Protein AF-A0A4Y2AXV2-F1 (afdb_monomer_lite)

Structure (mmCIF, N/CA/C/O backbone):
data_AF-A0A4Y2AXV2-F1
#
_entry.id   AF-A0A4Y2AXV2-F1
#
loop_
_atom_site.group_PDB
_atom_site.id
_atom_site.type_symbol
_atom_site.label_atom_id
_atom_site.label_alt_id
_atom_site.label_comp_id
_atom_site.label_asym_id
_atom_site.label_entity_id
_atom_site.label_seq_id
_atom_site.pdbx_PDB_ins_code
_atom_site.Cartn_x
_atom_site.Cartn_y
_atom_site.Cartn_z
_atom_site.occupancy
_atom_site.B_iso_or_equiv
_atom_site.auth_seq_id
_atom_site.auth_comp_id
_atom_site.auth_asym_id
_atom_site.auth_atom_id
_atom_site.pdbx_PDB_model_num
ATOM 1 N N . MET A 1 1 ? -22.540 -12.862 17.585 1.00 66.81 1 MET A N 1
ATOM 2 C CA . MET A 1 1 ? -21.214 -13.256 17.045 1.00 66.81 1 MET A CA 1
ATOM 3 C C . MET A 1 1 ? -21.066 -12.828 15.595 1.00 66.81 1 MET A C 1
ATOM 5 O O . MET A 1 1 ? -20.128 -12.098 15.300 1.00 66.81 1 MET A O 1
ATOM 9 N N . GLU A 1 2 ? -22.019 -13.203 14.734 1.00 82.50 2 GLU A N 1
ATOM 10 C CA . GLU A 1 2 ? -22.052 -12.813 13.315 1.00 82.50 2 GLU A CA 1
ATOM 11 C C . GLU A 1 2 ? -21.914 -11.300 13.107 1.00 82.50 2 GLU A C 1
ATOM 13 O O . GLU A 1 2 ? -21.136 -10.867 12.270 1.00 82.50 2 GLU A O 1
ATOM 18 N N . LEU A 1 3 ? -22.553 -10.494 13.963 1.00 84.75 3 LEU A N 1
ATOM 19 C CA . LEU A 1 3 ? -22.453 -9.030 13.939 1.00 84.75 3 LEU A CA 1
ATOM 20 C C . LEU A 1 3 ? -21.012 -8.510 14.072 1.00 84.75 3 LEU A C 1
ATOM 22 O O . LEU A 1 3 ? -20.611 -7.612 13.338 1.00 84.75 3 LEU A O 1
ATOM 26 N N . VAL A 1 4 ? -20.210 -9.101 14.968 1.00 85.19 4 VAL A N 1
ATOM 27 C CA . VAL A 1 4 ? -18.793 -8.733 15.133 1.00 85.19 4 VAL A CA 1
ATOM 28 C C . VAL A 1 4 ? -18.011 -9.154 13.890 1.00 85.19 4 VAL A C 1
ATOM 30 O O . VAL A 1 4 ? -17.231 -8.378 13.350 1.00 85.19 4 VAL A O 1
ATOM 33 N N . ARG A 1 5 ? -18.253 -10.360 13.371 1.00 85.94 5 ARG A N 1
ATOM 34 C CA . ARG A 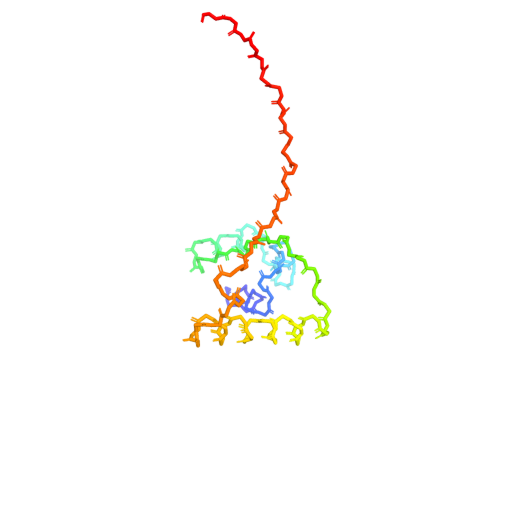1 5 ? -17.584 -10.828 12.151 1.00 85.94 5 ARG A CA 1
ATOM 35 C C . ARG A 1 5 ? -17.898 -9.923 10.955 1.00 85.94 5 ARG A C 1
ATOM 37 O O . ARG A 1 5 ? -16.978 -9.473 10.282 1.00 85.94 5 ARG A O 1
ATOM 44 N N . GLN A 1 6 ? -19.168 -9.592 10.741 1.00 87.56 6 GLN A N 1
ATOM 45 C CA . GLN A 1 6 ? -19.624 -8.704 9.671 1.00 87.56 6 GLN A CA 1
ATOM 46 C C . GLN A 1 6 ? -19.067 -7.285 9.822 1.00 87.56 6 GLN A C 1
ATOM 48 O O . GLN A 1 6 ? -18.661 -6.684 8.829 1.00 87.56 6 GLN A O 1
ATOM 53 N N . SER A 1 7 ? -18.983 -6.749 11.047 1.00 87.00 7 SER A N 1
ATOM 54 C CA . SER A 1 7 ? -18.443 -5.402 11.257 1.00 87.00 7 SER A CA 1
ATOM 55 C C . SER A 1 7 ? -16.968 -5.301 10.863 1.00 87.00 7 SER A C 1
ATOM 57 O O . SER A 1 7 ? -16.574 -4.319 10.238 1.00 87.00 7 SER A O 1
ATOM 59 N N . PHE A 1 8 ? -16.169 -6.320 11.198 1.00 86.44 8 PHE A N 1
ATOM 60 C CA . PHE A 1 8 ? -14.738 -6.354 10.879 1.00 86.44 8 PHE A CA 1
ATOM 61 C C . PHE A 1 8 ? -14.451 -6.834 9.449 1.00 86.44 8 PHE A C 1
ATOM 63 O O . PHE A 1 8 ? -13.411 -6.485 8.901 1.00 86.44 8 PHE A O 1
ATOM 70 N N . ALA A 1 9 ? -15.376 -7.564 8.817 1.00 85.69 9 ALA A N 1
ATOM 71 C CA . ALA A 1 9 ? -15.324 -7.849 7.383 1.00 85.69 9 ALA A CA 1
ATOM 72 C C . ALA A 1 9 ? -15.566 -6.584 6.541 1.00 85.69 9 ALA A C 1
ATOM 74 O O . ALA A 1 9 ? -14.886 -6.372 5.545 1.00 85.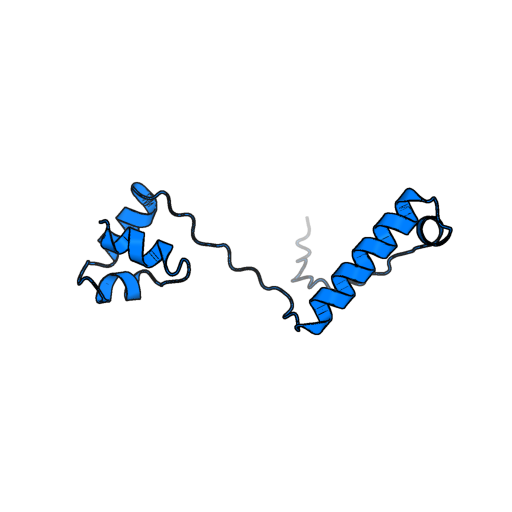69 9 ALA A O 1
ATOM 75 N N . ARG A 1 10 ? -16.499 -5.716 6.963 1.00 86.56 10 ARG A N 1
ATOM 76 C CA . ARG A 1 10 ? -16.767 -4.425 6.299 1.00 86.56 10 ARG A CA 1
ATOM 77 C C . ARG A 1 10 ? -15.650 -3.405 6.510 1.00 86.56 10 ARG A C 1
ATOM 79 O O . ARG A 1 10 ? -15.371 -2.611 5.623 1.00 86.56 10 ARG A O 1
ATOM 86 N N . SER A 1 11 ? -15.043 -3.388 7.695 1.00 84.56 11 SER A N 1
ATOM 87 C CA . SER A 1 11 ? -13.922 -2.503 8.009 1.00 84.56 11 SER A CA 1
ATOM 88 C C . SER A 1 11 ? -12.971 -3.185 8.983 1.00 84.56 11 SER A C 1
ATOM 90 O O . SER A 1 11 ? -13.217 -3.242 10.191 1.00 84.56 11 SER A O 1
ATOM 92 N N . SER A 1 12 ? -11.847 -3.673 8.460 1.00 81.44 12 SER A N 1
ATOM 93 C CA . SER A 1 12 ? -10.809 -4.338 9.257 1.00 81.44 12 SER A CA 1
ATOM 94 C C . SER A 1 12 ? -10.153 -3.402 10.281 1.00 81.44 12 SER A C 1
ATOM 96 O O . SER A 1 12 ? -9.640 -3.866 11.298 1.00 81.44 12 SER A O 1
ATOM 98 N N . GLN A 1 13 ? -10.214 -2.087 10.043 1.00 82.62 13 GLN A N 1
ATOM 99 C CA . GLN A 1 13 ? -9.651 -1.035 10.896 1.00 82.62 13 GLN A CA 1
ATOM 100 C C . GLN A 1 13 ? -10.611 -0.543 11.993 1.00 82.62 13 GLN A C 1
ATOM 102 O O . GLN A 1 13 ? -10.285 0.371 12.758 1.00 82.62 13 GLN A O 1
ATOM 107 N N . LYS A 1 14 ? -11.817 -1.114 12.093 1.00 86.81 14 LYS A N 1
ATOM 108 C CA . LYS A 1 14 ? -12.790 -0.712 13.112 1.00 86.81 14 LYS A CA 1
ATOM 109 C C . LYS A 1 14 ? -12.233 -0.967 14.515 1.00 86.81 14 LYS A C 1
ATOM 111 O O . LYS A 1 14 ? -11.687 -2.025 14.803 1.00 86.81 14 LYS A O 1
ATOM 116 N N . SER A 1 15 ? -12.381 -0.009 15.429 1.00 88.00 15 SER A N 1
ATOM 117 C CA . SER A 1 15 ? -11.917 -0.211 16.806 1.00 88.00 15 SER A CA 1
ATOM 118 C C . SER A 1 15 ? -12.851 -1.149 17.575 1.00 88.00 15 SER A C 1
ATOM 120 O O . SER A 1 15 ? -14.067 -1.145 17.369 1.00 88.00 15 SER A O 1
ATOM 122 N N . THR A 1 16 ? -12.303 -1.907 18.529 1.00 89.50 16 THR A N 1
ATOM 123 C CA . THR A 1 16 ? -13.096 -2.791 19.405 1.00 89.50 16 THR A CA 1
ATOM 124 C C . THR A 1 16 ? -14.121 -2.023 20.239 1.00 89.50 16 THR A C 1
ATOM 126 O O . THR A 1 16 ? -15.200 -2.541 20.501 1.00 89.50 16 THR A O 1
ATOM 129 N N . VAL A 1 17 ? -13.826 -0.768 20.597 1.00 89.12 17 VAL A N 1
ATOM 130 C CA . VAL A 1 17 ? -14.767 0.139 21.276 1.00 89.12 17 VAL A CA 1
ATOM 131 C C . VAL A 1 17 ? -15.960 0.470 20.377 1.00 89.12 17 VAL A C 1
ATOM 133 O O . VAL A 1 17 ? -17.103 0.398 20.816 1.00 89.12 17 VAL A O 1
ATOM 136 N N . ARG A 1 18 ? -15.729 0.796 19.099 1.00 88.31 18 ARG A N 1
ATOM 137 C CA . ARG A 1 18 ? -16.821 1.087 18.154 1.00 88.31 18 ARG A CA 1
ATOM 138 C C . ARG A 1 18 ? -17.648 -0.159 17.849 1.00 88.31 18 ARG A C 1
ATOM 140 O O . ARG A 1 18 ? -18.871 -0.098 17.876 1.00 88.31 18 ARG A O 1
ATOM 147 N N . ALA A 1 19 ? -16.983 -1.293 17.640 1.00 87.75 19 ALA A N 1
ATOM 148 C CA . ALA A 1 19 ? -17.642 -2.581 17.439 1.00 87.75 19 ALA A CA 1
ATOM 149 C C . ALA A 1 19 ? -18.406 -3.081 18.682 1.00 87.75 19 ALA A C 1
ATOM 151 O O . ALA A 1 19 ? -19.258 -3.954 18.562 1.00 87.75 19 ALA A O 1
ATOM 152 N N . SER A 1 20 ? -18.111 -2.537 19.866 1.00 89.38 20 SER A N 1
ATOM 153 C CA . SER A 1 20 ? -18.865 -2.777 21.099 1.00 89.38 20 SER A CA 1
ATOM 154 C C . SER A 1 20 ? -20.154 -1.948 21.164 1.00 89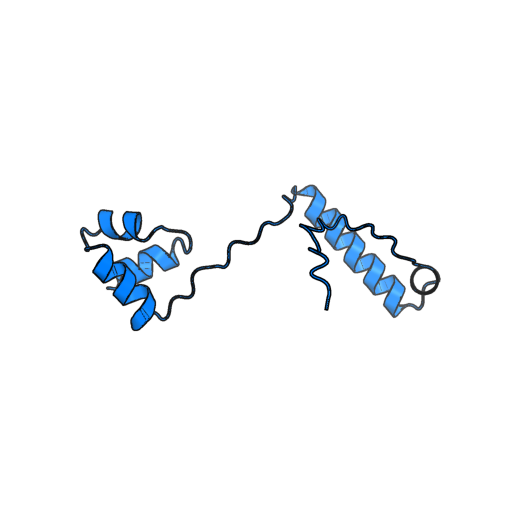.38 20 SER A C 1
ATOM 156 O O . SER A 1 20 ? -21.194 -2.474 21.553 1.00 89.38 20 SER A O 1
ATOM 158 N N . ARG A 1 21 ? -20.105 -0.676 20.745 1.00 86.44 21 ARG A N 1
ATOM 159 C CA . ARG A 1 21 ? -21.225 0.276 20.864 1.00 86.44 21 ARG A CA 1
ATOM 160 C C . ARG A 1 21 ? -22.401 -0.033 19.936 1.00 86.44 21 ARG A C 1
ATOM 162 O O . ARG A 1 21 ? -23.532 -0.013 20.395 1.00 86.44 21 ARG A O 1
ATOM 169 N N . GLU A 1 22 ? -22.140 -0.332 18.664 1.00 73.69 22 GLU A N 1
ATOM 170 C CA . GLU A 1 22 ? -23.194 -0.578 17.660 1.00 73.69 22 GLU A CA 1
ATOM 171 C C . GLU A 1 22 ? -24.152 -1.731 18.021 1.00 73.69 22 GLU A C 1
ATOM 173 O O . GLU A 1 22 ? -25.361 -1.539 17.937 1.00 73.69 22 GLU A O 1
ATOM 178 N N . PRO A 1 23 ? -23.659 -2.915 18.433 1.00 77.25 23 PRO A N 1
ATOM 179 C CA . PRO A 1 23 ? -24.514 -4.040 18.806 1.00 77.25 23 PRO A CA 1
ATOM 180 C C . PRO A 1 23 ? -24.772 -4.156 20.321 1.00 77.25 23 PRO A C 1
ATOM 182 O O . PRO A 1 23 ? -25.320 -5.167 20.753 1.00 77.25 23 PRO A O 1
ATOM 185 N N . GLY A 1 24 ? -24.324 -3.201 21.149 1.00 83.75 24 GLY A N 1
ATOM 186 C CA . GLY A 1 24 ? -24.449 -3.277 22.616 1.00 83.75 24 GLY A CA 1
ATOM 187 C C . GLY A 1 24 ? -23.653 -4.419 23.270 1.00 83.75 24 GLY A C 1
ATOM 188 O O . GLY A 1 24 ? -23.956 -4.844 24.382 1.00 83.75 24 GLY A O 1
ATOM 189 N N . ILE A 1 25 ? -22.635 -4.950 22.588 1.00 88.31 25 ILE A N 1
ATOM 190 C CA . ILE A 1 25 ? -21.826 -6.073 23.077 1.00 88.31 25 ILE A CA 1
ATOM 191 C C . ILE A 1 25 ? -20.687 -5.517 23.933 1.00 88.31 25 ILE A C 1
ATOM 193 O O . ILE A 1 25 ? -19.954 -4.657 23.447 1.00 88.31 25 ILE A O 1
ATOM 197 N N . PRO A 1 26 ? -20.425 -6.036 25.146 1.00 90.75 26 PRO A N 1
ATOM 198 C CA . PRO A 1 26 ? -19.274 -5.610 25.937 1.00 90.75 26 PRO A CA 1
ATOM 199 C C . PRO A 1 26 ? -17.955 -5.750 25.166 1.00 90.75 26 PRO A C 1
ATOM 201 O O . PRO A 1 26 ? -17.683 -6.787 24.554 1.00 90.75 26 PRO A O 1
ATOM 204 N N . GLN A 1 27 ? -17.086 -4.739 25.240 1.00 92.88 27 GLN A N 1
ATOM 205 C CA . GLN A 1 27 ? -15.810 -4.722 24.511 1.00 92.88 27 GLN A CA 1
ATOM 206 C C . GLN A 1 27 ? -14.944 -5.961 24.797 1.00 92.88 27 GLN A C 1
ATOM 208 O O . GLN A 1 27 ? -14.306 -6.498 23.892 1.00 92.88 27 GLN A O 1
ATOM 213 N N . LYS A 1 28 ? -14.961 -6.470 26.035 1.00 92.50 28 LYS A N 1
ATOM 214 C CA . LYS A 1 28 ? -14.240 -7.693 26.426 1.00 92.50 28 LYS A CA 1
ATOM 215 C C . LYS A 1 28 ? -14.699 -8.912 25.619 1.00 92.50 28 LYS A C 1
ATOM 217 O O . LYS A 1 28 ? -13.869 -9.708 25.181 1.00 92.50 28 LYS A O 1
ATOM 222 N N . THR A 1 29 ? -16.000 -9.023 25.360 1.00 91.69 29 THR A N 1
ATOM 223 C CA . THR A 1 29 ? -16.578 -10.076 24.518 1.00 91.69 29 THR A CA 1
ATOM 224 C C . THR A 1 29 ? -16.126 -9.920 23.071 1.00 91.69 29 THR A C 1
ATOM 226 O O . THR A 1 29 ? -15.697 -10.900 22.470 1.00 91.69 29 THR A O 1
ATOM 229 N N . VAL A 1 30 ? -16.119 -8.695 22.533 1.00 91.62 30 VAL A N 1
ATOM 230 C CA . VAL A 1 30 ? -15.586 -8.406 21.188 1.00 91.62 30 VAL A CA 1
ATOM 231 C C . VAL A 1 30 ? -14.119 -8.840 21.074 1.00 91.62 30 VAL A C 1
ATOM 233 O O . VAL A 1 30 ? -13.766 -9.584 20.161 1.00 91.62 30 VAL A O 1
ATOM 236 N N . CYS A 1 31 ? -13.273 -8.463 22.037 1.00 90.94 31 CYS A N 1
ATOM 237 C CA . CYS A 1 31 ? -11.864 -8.868 22.080 1.00 90.94 31 CYS A CA 1
ATOM 238 C C . CYS A 1 31 ? -11.688 -10.393 22.144 1.00 90.94 31 CYS A C 1
ATOM 240 O O . CYS A 1 31 ? -10.840 -10.944 21.438 1.00 90.94 31 CYS A O 1
ATOM 242 N N . ASN A 1 32 ? -12.495 -11.084 22.956 1.00 92.62 32 ASN A N 1
ATOM 243 C CA . ASN A 1 32 ? -12.459 -12.543 23.060 1.00 92.62 32 ASN A CA 1
ATOM 244 C C . ASN A 1 32 ? -12.852 -13.216 21.743 1.00 92.62 32 ASN A C 1
ATOM 246 O O . ASN A 1 32 ? -12.179 -14.151 21.315 1.00 92.62 32 ASN A O 1
ATOM 250 N N . VAL A 1 33 ? -13.903 -12.732 21.079 1.00 91.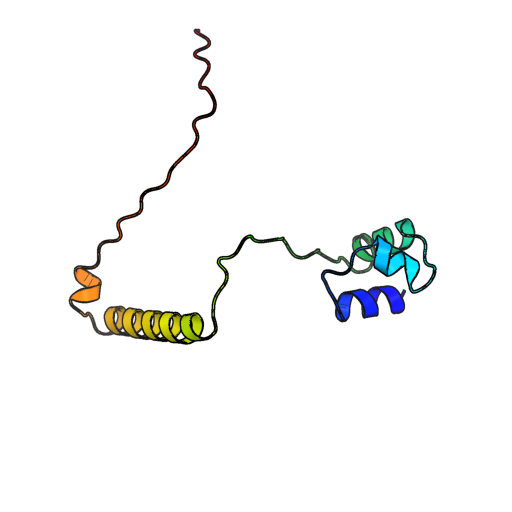38 33 VAL A N 1
ATOM 251 C CA . VAL A 1 33 ? -14.342 -13.255 19.778 1.00 91.38 33 VAL A CA 1
ATOM 252 C C . VAL A 1 33 ? -13.247 -13.090 18.734 1.00 91.38 33 VAL A C 1
ATOM 254 O O . VAL A 1 33 ? -12.898 -14.064 18.070 1.00 91.38 33 VAL A O 1
ATOM 257 N N . LEU A 1 34 ? -12.660 -11.895 18.635 1.00 90.12 34 LEU A N 1
ATOM 258 C CA . LEU A 1 34 ? -11.596 -11.610 17.673 1.00 90.12 34 LEU A CA 1
ATOM 259 C C . LEU A 1 34 ? -10.375 -12.508 17.889 1.00 90.12 34 LEU A C 1
ATOM 261 O O . LEU A 1 34 ? -9.903 -13.128 16.943 1.00 90.12 34 LEU A O 1
ATOM 265 N N . ARG A 1 35 ? -9.886 -12.627 19.130 1.00 90.06 35 ARG A N 1
ATOM 266 C CA . ARG A 1 35 ? -8.653 -13.375 19.428 1.00 90.06 35 ARG A CA 1
ATOM 267 C C . ARG A 1 35 ? -8.837 -14.891 19.439 1.00 90.06 35 ARG A C 1
ATOM 269 O O . ARG A 1 35 ? -7.967 -15.603 18.952 1.00 90.06 35 ARG A O 1
ATOM 276 N N . ARG A 1 36 ? -9.918 -15.387 20.052 1.00 91.50 36 ARG A N 1
ATOM 277 C CA . ARG A 1 36 ? -10.085 -16.817 20.377 1.00 91.50 36 ARG A CA 1
ATOM 278 C C . ARG A 1 36 ? -10.953 -17.583 19.389 1.00 91.50 36 ARG A C 1
ATOM 280 O O . ARG A 1 36 ? -10.835 -18.797 19.347 1.00 91.50 36 ARG A O 1
ATOM 287 N N . ARG A 1 37 ? -11.848 -16.909 18.660 1.00 90.56 37 ARG A N 1
ATOM 288 C CA . ARG A 1 37 ? -12.809 -17.579 17.764 1.00 90.56 37 ARG A CA 1
ATOM 289 C C . ARG A 1 37 ? -12.577 -17.253 16.297 1.00 90.56 37 ARG A C 1
ATOM 291 O O . ARG A 1 37 ? -12.630 -18.143 15.466 1.00 90.56 37 ARG A O 1
ATOM 298 N N . LEU A 1 38 ? -12.329 -15.983 15.985 1.00 88.81 38 LEU A N 1
ATOM 299 C CA . LEU A 1 38 ? -12.078 -15.535 14.613 1.00 88.81 38 LEU A CA 1
ATOM 300 C C . LEU A 1 38 ? -10.595 -15.581 14.234 1.00 88.81 38 LEU A C 1
ATOM 302 O O . LEU A 1 38 ? -10.275 -15.354 13.074 1.00 88.81 38 LEU A O 1
ATOM 306 N N . HIS A 1 39 ? -9.703 -15.819 15.204 1.00 88.44 39 HIS A N 1
ATOM 307 C CA . HIS A 1 39 ? -8.246 -15.754 15.032 1.00 88.44 39 HIS A CA 1
ATOM 308 C C . HIS A 1 39 ? -7.792 -14.505 14.262 1.00 88.44 39 HIS A C 1
ATOM 310 O O . HIS A 1 39 ? -6.828 -14.531 13.499 1.00 88.44 39 HIS A O 1
ATOM 316 N N . PHE A 1 40 ? -8.503 -13.397 14.479 1.00 85.50 40 PHE A N 1
ATOM 317 C CA . PHE A 1 40 ? -8.332 -12.173 13.725 1.00 85.50 40 PHE A CA 1
ATOM 318 C C . PHE A 1 40 ? -6.956 -11.583 14.029 1.00 85.50 40 PHE A C 1
ATOM 320 O O . PHE A 1 40 ? -6.632 -11.280 15.182 1.00 85.50 40 PHE A O 1
ATOM 327 N N . LYS A 1 41 ? -6.143 -11.429 12.985 1.00 82.75 41 LYS A N 1
ATOM 328 C CA . LYS A 1 41 ? -4.849 -10.757 13.043 1.00 82.75 41 LYS A CA 1
ATOM 329 C C . LYS A 1 41 ? -5.077 -9.316 12.589 1.00 82.75 41 LYS A C 1
ATOM 331 O O . LYS A 1 41 ? -5.283 -9.106 11.395 1.00 82.75 41 LYS A O 1
ATOM 336 N N . PRO A 1 42 ? -5.135 -8.337 13.512 1.00 72.31 42 PRO A N 1
ATOM 337 C CA . PRO A 1 42 ? -5.307 -6.951 13.107 1.00 72.31 42 PRO A CA 1
ATOM 338 C C . PRO A 1 42 ? -4.175 -6.554 12.159 1.00 72.31 42 PRO A C 1
ATOM 340 O O . PRO A 1 42 ? -3.034 -6.986 12.330 1.00 72.31 42 PRO A O 1
ATOM 343 N N . TYR A 1 43 ? -4.518 -5.755 11.150 1.00 70.81 43 TYR A N 1
ATOM 344 C CA . TYR A 1 43 ? -3.573 -5.291 10.142 1.00 70.81 43 TYR A CA 1
ATOM 345 C C . TYR A 1 43 ? -2.413 -4.540 10.814 1.00 70.81 43 TYR A C 1
ATOM 347 O O . TYR A 1 43 ? -2.638 -3.707 11.696 1.00 70.81 43 TYR A O 1
ATOM 355 N N . ARG A 1 44 ? -1.171 -4.839 10.418 1.00 72.31 44 ARG A N 1
ATOM 356 C CA . ARG A 1 44 ? 0.013 -4.127 10.915 1.00 72.31 44 ARG A CA 1
ATOM 357 C C . ARG A 1 44 ? 0.004 -2.731 10.300 1.00 72.31 44 ARG A C 1
ATOM 359 O O . ARG A 1 44 ? 0.085 -2.608 9.083 1.00 72.31 44 ARG A O 1
ATOM 366 N N . LEU A 1 45 ? -0.113 -1.690 11.126 1.00 73.25 45 LEU A N 1
ATOM 367 C CA . LEU A 1 45 ? 0.035 -0.314 10.651 1.00 73.25 45 LEU A CA 1
ATOM 368 C C . LEU A 1 45 ? 1.444 -0.161 10.064 1.00 73.25 45 LEU A C 1
ATOM 370 O O . LEU A 1 45 ? 2.435 -0.349 10.769 1.00 73.25 45 LEU A O 1
ATOM 374 N N . GLN A 1 46 ? 1.515 0.120 8.766 1.00 77.75 46 GLN A N 1
ATOM 375 C CA . GLN A 1 46 ? 2.745 0.461 8.062 1.00 77.75 46 GLN A CA 1
ATOM 376 C C . GLN A 1 46 ? 2.676 1.945 7.715 1.00 77.75 46 GLN A C 1
ATOM 378 O O . GLN A 1 46 ? 1.668 2.405 7.178 1.00 77.75 46 GLN A O 1
ATOM 383 N N . LEU A 1 47 ? 3.734 2.689 8.038 1.00 83.81 47 LEU A N 1
ATOM 384 C CA . LEU A 1 47 ? 3.909 4.035 7.510 1.00 83.81 47 LEU A CA 1
ATOM 385 C C . LEU A 1 47 ? 4.399 3.883 6.070 1.00 83.81 47 LEU A C 1
ATOM 387 O O . LEU A 1 47 ? 5.511 3.415 5.840 1.00 83.81 47 LEU A O 1
ATOM 391 N N . LEU A 1 48 ? 3.534 4.207 5.116 1.00 85.06 48 LEU A N 1
ATOM 392 C CA . LEU A 1 48 ? 3.833 4.156 3.690 1.00 85.06 48 LEU A CA 1
ATOM 393 C C . LEU A 1 48 ? 3.861 5.583 3.146 1.00 85.06 48 LEU A C 1
ATOM 395 O O . LEU A 1 48 ? 3.105 6.439 3.611 1.00 85.06 48 LEU A O 1
ATOM 399 N N . GLN A 1 49 ? 4.715 5.832 2.153 1.00 86.25 49 GLN A N 1
ATOM 400 C CA . GLN A 1 49 ? 4.677 7.081 1.398 1.00 86.25 49 GLN A CA 1
ATOM 401 C C . GLN A 1 49 ? 3.293 7.241 0.756 1.00 86.25 49 GLN A C 1
ATOM 403 O O . GLN A 1 49 ? 2.756 6.291 0.182 1.00 86.25 49 GLN A O 1
ATOM 408 N N . HIS A 1 50 ? 2.714 8.437 0.857 1.00 91.62 50 HIS A N 1
ATOM 409 C CA . HIS A 1 50 ? 1.471 8.751 0.163 1.00 91.62 50 HIS A CA 1
ATOM 410 C C . HIS A 1 50 ? 1.725 8.811 -1.347 1.00 91.62 50 HIS A C 1
ATOM 412 O O . HIS A 1 50 ? 2.612 9.540 -1.781 1.00 91.62 50 HIS A O 1
ATOM 418 N N . LEU A 1 51 ? 0.954 8.050 -2.128 1.00 93.88 51 LEU A N 1
ATOM 419 C CA . LEU A 1 51 ? 1.048 8.025 -3.587 1.00 93.88 51 LEU A CA 1
ATOM 420 C C . LEU A 1 51 ? -0.123 8.779 -4.204 1.00 93.88 51 LEU A C 1
ATOM 422 O O . LEU A 1 51 ? -1.286 8.501 -3.898 1.00 93.88 51 LEU A O 1
ATOM 426 N N . THR A 1 52 ? 0.196 9.700 -5.102 1.00 95.31 52 THR A N 1
ATOM 427 C CA . THR A 1 52 ? -0.763 10.375 -5.970 1.00 95.31 52 THR A CA 1
ATOM 428 C C . THR A 1 52 ? -1.161 9.466 -7.140 1.00 95.31 52 THR A C 1
ATOM 430 O O . THR A 1 52 ? -0.434 8.526 -7.468 1.00 95.31 52 THR A O 1
ATOM 433 N N . PRO A 1 53 ? -2.296 9.722 -7.819 1.00 93.75 53 PRO A N 1
ATOM 434 C CA . PRO A 1 53 ? -2.703 8.947 -8.992 1.00 93.75 53 PRO A CA 1
ATOM 435 C C . PRO A 1 53 ? -1.634 8.862 -10.096 1.00 93.75 53 PRO A C 1
ATOM 437 O O . PRO A 1 53 ? -1.496 7.819 -10.728 1.00 93.75 53 PRO A O 1
ATOM 440 N N . ALA A 1 54 ? -0.849 9.926 -10.294 1.00 94.56 54 ALA A N 1
ATOM 441 C CA . ALA A 1 54 ? 0.231 9.951 -11.279 1.00 94.56 54 ALA A CA 1
ATOM 442 C C . ALA A 1 54 ? 1.406 9.038 -10.887 1.00 94.56 54 ALA A C 1
ATOM 444 O O . ALA A 1 54 ? 1.991 8.383 -11.749 1.00 94.56 54 ALA A O 1
ATOM 445 N N . ASP A 1 55 ? 1.710 8.926 -9.587 1.00 95.94 55 ASP A N 1
ATOM 446 C CA . ASP A 1 55 ? 2.808 8.084 -9.098 1.00 95.94 55 ASP A CA 1
ATOM 447 C C . ASP A 1 55 ? 2.617 6.611 -9.471 1.00 95.94 55 ASP A C 1
ATOM 449 O O . ASP A 1 55 ? 3.596 5.908 -9.705 1.00 95.94 55 ASP A O 1
ATOM 453 N N . TYR A 1 56 ? 1.374 6.127 -9.564 1.00 94.12 56 TYR A N 1
ATOM 454 C CA . TYR A 1 56 ? 1.112 4.743 -9.967 1.00 94.12 56 TYR A CA 1
ATOM 455 C C . TYR A 1 56 ? 1.591 4.466 -11.392 1.00 94.12 56 TYR A C 1
ATOM 457 O O . TYR A 1 56 ? 2.255 3.454 -11.610 1.00 94.12 56 TYR A O 1
ATOM 465 N N . ALA A 1 57 ? 1.305 5.371 -12.332 1.00 95.44 57 ALA A N 1
ATOM 466 C CA . ALA A 1 57 ? 1.754 5.239 -13.715 1.00 95.44 57 ALA A CA 1
ATOM 467 C C . ALA A 1 57 ? 3.283 5.328 -13.799 1.00 95.44 57 ALA A C 1
ATOM 469 O O . ALA A 1 57 ? 3.926 4.422 -14.318 1.00 95.44 57 ALA A O 1
ATOM 470 N N . HIS A 1 58 ? 3.883 6.345 -13.173 1.00 95.38 58 HIS A N 1
ATOM 471 C CA . HIS A 1 58 ? 5.337 6.524 -13.192 1.00 95.38 58 HIS A CA 1
ATOM 472 C C . HIS A 1 58 ? 6.097 5.341 -12.584 1.00 95.38 58 HIS A C 1
ATOM 474 O O . HIS A 1 58 ? 7.117 4.914 -13.128 1.00 95.38 58 HIS A O 1
ATOM 480 N N . ARG A 1 59 ? 5.604 4.786 -11.470 1.00 95.81 59 ARG A N 1
ATOM 481 C CA . ARG A 1 59 ? 6.215 3.609 -10.838 1.00 95.81 59 ARG A CA 1
ATOM 482 C C . ARG A 1 59 ? 6.037 2.358 -11.685 1.00 95.81 59 ARG A C 1
ATOM 484 O O . ARG A 1 59 ? 6.973 1.572 -11.768 1.00 95.81 59 ARG A O 1
ATOM 491 N N . PHE A 1 60 ? 4.875 2.177 -12.311 1.00 95.81 60 PHE A N 1
ATOM 492 C CA . PHE A 1 60 ? 4.641 1.054 -13.212 1.00 95.81 60 PHE A CA 1
ATOM 493 C C . PHE A 1 60 ? 5.583 1.107 -14.420 1.00 95.81 60 PHE A C 1
ATOM 495 O O . PHE A 1 60 ? 6.312 0.149 -14.659 1.00 95.81 60 PHE A O 1
ATOM 502 N N . ASP A 1 61 ? 5.659 2.251 -15.100 1.00 95.88 61 ASP A N 1
ATOM 503 C CA . ASP A 1 61 ? 6.528 2.443 -16.265 1.00 95.88 61 ASP A CA 1
ATOM 504 C C . ASP A 1 61 ? 8.006 2.260 -15.913 1.00 95.88 61 ASP A C 1
ATOM 506 O O . ASP A 1 61 ? 8.771 1.689 -16.689 1.00 95.88 61 ASP A O 1
ATOM 510 N N . PHE A 1 62 ? 8.423 2.732 -14.732 1.00 92.31 62 PHE A N 1
ATOM 511 C CA . PHE A 1 62 ? 9.765 2.479 -14.219 1.00 92.31 62 PHE A CA 1
ATOM 512 C C . PHE A 1 62 ? 10.033 0.982 -14.044 1.00 92.31 62 PHE A C 1
ATOM 514 O O . PHE A 1 62 ? 11.048 0.499 -14.538 1.00 92.31 62 PHE A O 1
ATOM 521 N N . CYS A 1 63 ? 9.131 0.250 -13.382 1.00 94.75 63 CYS A N 1
ATOM 522 C CA . CYS A 1 63 ? 9.292 -1.187 -13.164 1.00 94.75 63 CYS A CA 1
ATOM 523 C C . CYS A 1 63 ? 9.363 -1.965 -14.482 1.00 94.75 63 CYS A C 1
ATOM 525 O O . CYS A 1 63 ? 10.235 -2.815 -14.619 1.00 94.75 63 CYS A O 1
ATOM 527 N N . ILE A 1 64 ? 8.495 -1.654 -15.452 1.00 95.44 64 ILE A N 1
ATOM 528 C CA . ILE A 1 64 ? 8.503 -2.307 -16.769 1.00 95.44 64 ILE A CA 1
ATOM 529 C C . ILE A 1 64 ? 9.818 -2.041 -17.499 1.00 95.44 64 ILE A C 1
ATOM 531 O O . ILE A 1 64 ? 10.455 -2.980 -17.966 1.00 95.44 64 ILE A O 1
ATOM 535 N N . ARG A 1 65 ? 10.266 -0.782 -17.541 1.00 92.25 65 ARG A N 1
ATOM 536 C CA . ARG A 1 65 ? 11.529 -0.416 -18.193 1.00 92.25 65 ARG A CA 1
ATOM 537 C C . ARG A 1 65 ? 12.727 -1.100 -17.545 1.00 92.25 65 ARG A C 1
ATOM 539 O O . ARG A 1 65 ? 13.601 -1.583 -18.248 1.00 92.25 65 ARG A O 1
ATOM 546 N N . MET A 1 66 ? 12.763 -1.141 -16.213 1.00 91.31 66 MET A N 1
ATOM 547 C CA . MET A 1 66 ? 13.849 -1.789 -15.481 1.00 91.31 66 MET A CA 1
ATOM 548 C C . MET A 1 66 ? 13.849 -3.300 -15.721 1.00 91.31 66 MET A C 1
ATOM 550 O O . MET A 1 66 ? 14.907 -3.886 -15.912 1.00 91.31 66 MET A O 1
ATOM 554 N N . GLN A 1 67 ? 12.669 -3.925 -15.756 1.00 93.12 67 GLN A N 1
ATOM 555 C CA . GLN A 1 67 ? 12.542 -5.345 -16.064 1.00 93.12 67 GLN A CA 1
ATOM 556 C C . GLN A 1 67 ? 13.049 -5.661 -17.478 1.00 93.12 67 GLN A C 1
ATOM 558 O O . GLN A 1 67 ? 13.854 -6.572 -17.630 1.00 93.12 67 GLN A O 1
ATOM 563 N N . GLN A 1 68 ? 12.641 -4.883 -18.483 1.00 92.75 68 GLN A N 1
ATOM 564 C CA . GLN A 1 68 ? 13.113 -5.041 -19.864 1.00 92.75 68 GLN A CA 1
ATOM 565 C C . GLN A 1 68 ? 14.628 -4.854 -19.968 1.00 92.75 68 GLN A C 1
ATOM 567 O O . GLN A 1 68 ? 15.312 -5.715 -20.505 1.00 92.75 68 GLN A O 1
ATOM 572 N N . ALA A 1 69 ? 15.169 -3.794 -19.359 1.00 89.25 69 ALA A N 1
ATOM 573 C CA . ALA A 1 69 ? 16.609 -3.548 -19.338 1.00 89.25 69 ALA A CA 1
ATOM 574 C C . ALA A 1 69 ? 17.401 -4.723 -18.731 1.00 89.25 69 ALA A C 1
ATOM 576 O O . ALA A 1 69 ? 18.494 -5.045 -19.191 1.00 89.25 69 ALA A O 1
ATOM 577 N N . MET A 1 70 ? 16.844 -5.392 -17.714 1.00 87.81 70 MET A N 1
ATOM 578 C CA . MET A 1 70 ? 17.452 -6.578 -17.105 1.00 87.81 70 MET A CA 1
ATOM 579 C C . MET A 1 70 ? 17.334 -7.842 -17.970 1.00 87.81 70 MET A C 1
ATOM 581 O O . MET A 1 70 ? 18.232 -8.679 -17.926 1.00 87.81 70 MET A O 1
ATOM 585 N N . GLU A 1 71 ? 16.237 -8.013 -18.711 1.00 90.88 71 GLU A N 1
ATOM 586 C CA . GLU A 1 71 ? 16.003 -9.176 -19.581 1.00 90.88 71 GLU A CA 1
ATOM 587 C C . GLU A 1 71 ? 16.807 -9.091 -20.886 1.00 90.88 71 GLU A C 1
ATOM 589 O O . GLU A 1 71 ? 17.365 -10.095 -21.332 1.00 90.88 71 GLU A O 1
ATOM 594 N N . ASP A 1 72 ? 16.916 -7.892 -21.457 1.00 87.81 72 ASP A N 1
ATOM 595 C CA . ASP A 1 72 ? 17.534 -7.647 -22.763 1.00 87.81 72 ASP A CA 1
ATOM 596 C C . ASP A 1 72 ? 19.062 -7.445 -22.691 1.00 87.81 72 ASP A C 1
ATOM 598 O O . ASP A 1 72 ? 19.715 -7.312 -23.727 1.00 87.81 72 ASP A O 1
ATOM 602 N N . GLY A 1 73 ? 19.652 -7.447 -21.487 1.00 76.88 73 GLY A N 1
ATOM 603 C CA . GLY A 1 73 ? 21.085 -7.191 -21.292 1.00 76.88 73 GLY A CA 1
ATOM 604 C C . GLY A 1 73 ? 21.481 -5.758 -21.660 1.00 76.88 73 GLY A C 1
ATOM 605 O O . GLY A 1 73 ? 22.524 -5.538 -22.270 1.00 76.88 73 GLY A O 1
ATOM 606 N N . ASP A 1 74 ? 20.614 -4.797 -21.338 1.00 83.50 74 ASP A N 1
ATOM 607 C CA . ASP A 1 74 ? 20.815 -3.374 -21.612 1.00 83.50 74 ASP A CA 1
ATOM 608 C C . ASP A 1 74 ? 22.011 -2.830 -20.805 1.00 83.50 74 ASP A C 1
ATOM 610 O O . ASP A 1 74 ? 22.199 -3.178 -19.636 1.00 83.50 74 ASP A O 1
ATOM 614 N N . GLU A 1 75 ? 22.795 -1.927 -21.400 1.00 82.62 75 GLU A N 1
ATOM 615 C CA . GLU A 1 75 ? 23.911 -1.223 -20.747 1.00 82.62 75 GLU A CA 1
ATOM 616 C C . GLU A 1 75 ? 23.474 -0.545 -19.437 1.00 82.62 75 GLU A C 1
ATOM 618 O O . GLU A 1 75 ? 24.240 -0.470 -18.470 1.00 82.62 75 GLU A O 1
ATOM 623 N N . LEU A 1 76 ? 22.217 -0.095 -19.360 1.00 81.25 76 LEU A N 1
ATOM 624 C CA . LEU A 1 76 ? 21.625 0.431 -18.135 1.00 81.25 76 LEU A CA 1
ATOM 625 C C . LEU A 1 76 ? 21.701 -0.582 -16.984 1.00 81.25 76 LEU A C 1
ATOM 627 O O . LEU A 1 76 ? 22.014 -0.192 -15.863 1.00 81.25 76 LEU A O 1
ATOM 631 N N . ALA A 1 77 ? 21.431 -1.866 -17.230 1.00 81.31 77 ALA A N 1
ATOM 632 C CA . ALA A 1 77 ? 21.486 -2.895 -16.192 1.00 81.31 77 ALA A CA 1
ATOM 633 C C . ALA A 1 77 ? 22.924 -3.167 -15.721 1.00 81.31 77 ALA A C 1
ATOM 635 O O . ALA A 1 77 ? 23.131 -3.477 -14.548 1.00 81.31 77 ALA A O 1
ATOM 636 N N . GLU A 1 78 ? 23.910 -3.008 -16.606 1.00 82.12 78 GLU A N 1
ATOM 637 C CA . GLU A 1 78 ? 25.328 -3.212 -16.288 1.00 82.12 78 GLU A CA 1
ATOM 638 C C . GLU A 1 78 ? 25.963 -2.016 -15.561 1.00 82.12 78 GLU A C 1
ATOM 640 O O . GLU A 1 78 ? 26.906 -2.187 -14.787 1.00 82.12 78 GLU A O 1
ATOM 645 N N . THR A 1 79 ? 25.444 -0.804 -15.780 1.00 86.25 79 THR A N 1
ATOM 646 C CA . THR A 1 79 ? 26.047 0.450 -15.287 1.00 86.25 79 THR A CA 1
ATOM 647 C C . THR A 1 79 ? 25.280 1.115 -14.144 1.00 86.25 79 THR A C 1
ATOM 649 O O . THR A 1 79 ? 25.793 2.053 -13.525 1.00 86.25 79 THR A O 1
ATOM 652 N N . LEU A 1 80 ? 24.066 0.656 -13.825 1.00 85.75 80 LEU A N 1
ATOM 653 C CA . LEU A 1 80 ? 23.246 1.259 -12.777 1.00 85.75 80 LEU A CA 1
ATOM 654 C C . LEU A 1 80 ? 23.873 1.083 -11.387 1.00 85.75 80 LEU A C 1
ATOM 656 O O . LEU A 1 80 ? 24.052 -0.027 -10.889 1.00 85.75 80 LEU A O 1
ATOM 660 N N . ILE A 1 81 ? 24.114 2.205 -10.707 1.00 87.00 81 ILE A N 1
ATOM 661 C CA . ILE A 1 81 ? 24.606 2.244 -9.327 1.00 87.00 81 ILE A CA 1
ATOM 662 C C . ILE A 1 81 ? 23.583 2.974 -8.455 1.00 87.00 81 ILE A C 1
ATOM 664 O O . ILE A 1 81 ? 23.180 4.097 -8.757 1.00 87.00 81 ILE A O 1
ATOM 668 N N . PHE A 1 82 ? 23.187 2.356 -7.340 1.00 82.94 82 PHE A N 1
ATOM 669 C CA . PHE A 1 82 ? 22.322 2.982 -6.340 1.00 82.94 82 PHE A CA 1
ATOM 670 C C . PHE A 1 82 ? 23.157 3.636 -5.241 1.00 82.94 82 PHE A C 1
ATOM 672 O O . PHE A 1 82 ? 23.901 2.958 -4.533 1.00 82.94 82 PHE A O 1
ATOM 679 N N . SER A 1 83 ? 22.990 4.942 -5.047 1.00 84.75 83 SER A N 1
ATOM 680 C CA . SER A 1 83 ? 23.475 5.642 -3.859 1.00 84.75 83 SER A CA 1
ATOM 681 C C . SER A 1 83 ? 22.309 5.869 -2.895 1.00 84.75 83 SER A C 1
ATOM 683 O O . SER A 1 83 ? 21.281 6.438 -3.259 1.00 84.75 83 SER A O 1
ATOM 685 N N . TYR A 1 84 ? 22.443 5.398 -1.655 1.00 86.06 84 TYR A N 1
ATOM 686 C CA . TYR A 1 84 ? 21.515 5.730 -0.576 1.00 86.06 84 TYR A CA 1
ATOM 687 C C . TYR A 1 84 ? 22.302 6.219 0.637 1.00 86.06 84 TYR A C 1
ATOM 689 O O . TYR A 1 84 ? 23.366 5.690 0.954 1.00 86.06 84 TYR A O 1
ATOM 697 N N . GLU A 1 85 ? 21.764 7.222 1.323 1.00 71.19 85 GLU A N 1
ATOM 698 C CA . GLU A 1 85 ? 22.287 7.708 2.595 1.00 71.19 85 GLU A CA 1
ATOM 699 C C . GLU A 1 85 ? 21.231 7.450 3.673 1.00 71.19 85 GLU A C 1
ATOM 701 O O . GLU A 1 85 ? 20.046 7.722 3.473 1.00 71.19 85 GLU A O 1
ATOM 706 N N . ALA A 1 86 ? 21.638 6.869 4.803 1.00 74.50 86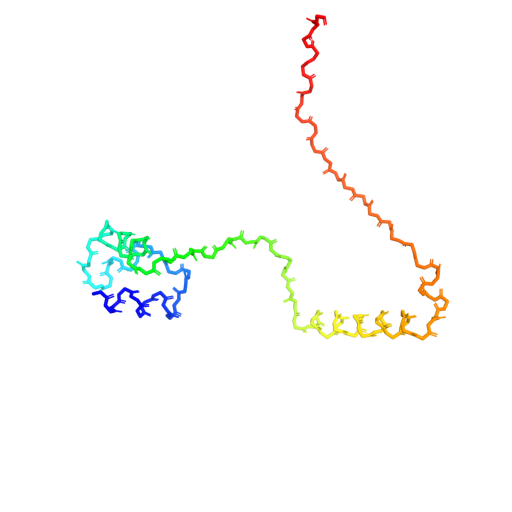 ALA A N 1
ATOM 707 C CA . ALA A 1 86 ? 20.737 6.546 5.904 1.00 74.50 86 ALA A CA 1
ATOM 708 C C . ALA A 1 86 ? 21.227 7.201 7.197 1.00 74.50 86 ALA A C 1
ATOM 710 O O . ALA A 1 86 ? 22.276 6.848 7.736 1.00 74.50 86 ALA A O 1
ATOM 711 N N . THR A 1 87 ? 20.440 8.136 7.726 1.00 72.00 87 THR A N 1
ATOM 712 C CA . THR A 1 87 ? 20.713 8.766 9.020 1.00 72.00 87 THR A CA 1
ATOM 713 C C . THR A 1 87 ? 20.303 7.820 10.145 1.00 72.00 87 THR A C 1
ATOM 715 O O . THR A 1 87 ? 19.123 7.521 10.318 1.00 72.00 87 THR A O 1
ATOM 718 N N . SER A 1 88 ? 21.277 7.349 10.924 1.00 68.69 88 SER A N 1
ATOM 719 C CA . SER A 1 88 ? 21.027 6.552 12.130 1.00 68.69 88 SER A CA 1
ATOM 720 C C . SER A 1 88 ? 21.269 7.392 13.3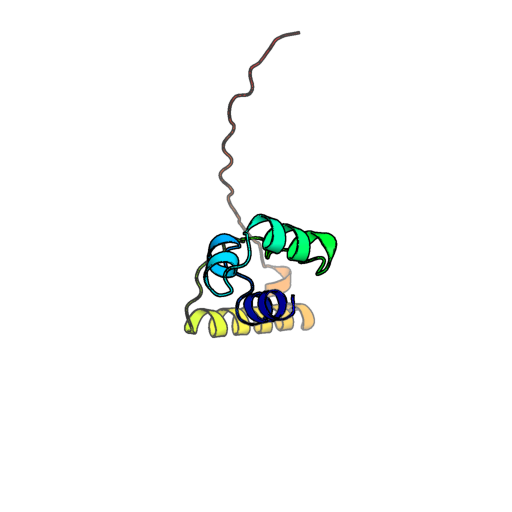78 1.00 68.69 88 SER A C 1
ATOM 722 O O . SER A 1 88 ? 22.294 8.058 13.498 1.00 68.69 88 SER A O 1
ATOM 724 N N . HIS A 1 89 ? 20.340 7.342 14.332 1.00 74.94 89 HIS A N 1
ATOM 725 C CA . HIS A 1 89 ? 20.536 7.944 15.646 1.00 74.94 89 HIS A CA 1
ATOM 726 C C . HIS A 1 89 ? 21.295 6.962 16.547 1.00 74.94 89 HIS A C 1
ATOM 728 O O . HIS A 1 89 ? 20.744 5.943 16.958 1.00 74.94 89 HIS A O 1
ATOM 734 N N . LEU A 1 90 ? 22.555 7.267 16.867 1.00 70.00 90 LEU A N 1
ATOM 735 C CA . LEU A 1 90 ? 23.300 6.566 17.913 1.00 70.00 90 LEU A CA 1
ATOM 736 C C . LEU A 1 90 ? 22.899 7.152 19.271 1.00 70.00 90 LEU A C 1
ATOM 738 O O . LEU A 1 90 ? 23.474 8.136 19.735 1.00 70.00 90 LEU A O 1
ATOM 742 N N . SER A 1 91 ? 21.887 6.578 19.915 1.00 66.00 91 SER A N 1
ATOM 743 C CA . SER A 1 91 ? 21.622 6.863 21.325 1.00 66.00 91 SER A CA 1
ATOM 744 C C . SER A 1 91 ? 22.680 6.155 22.182 1.00 66.00 91 SER A C 1
ATOM 746 O O . SER A 1 91 ? 22.557 4.963 22.432 1.00 66.00 91 SER A O 1
ATOM 748 N N . GLN A 1 92 ? 23.721 6.910 22.553 1.00 45.44 92 GLN A N 1
ATOM 749 C CA . GLN A 1 92 ? 24.696 6.679 23.634 1.00 45.44 92 GLN A CA 1
ATOM 750 C C . GLN A 1 92 ? 25.273 5.256 23.756 1.00 45.44 92 GLN A C 1
ATOM 752 O O . GLN A 1 92 ? 24.736 4.388 24.435 1.00 45.44 92 GLN A O 1
ATOM 757 N N . CYS A 1 93 ? 26.462 5.068 23.180 1.00 47.38 93 CYS A N 1
ATOM 758 C CA . CYS A 1 93 ? 27.421 4.102 23.701 1.00 47.38 93 CYS A CA 1
ATOM 759 C C . CYS A 1 93 ? 27.971 4.680 25.016 1.00 47.38 93 CYS A C 1
ATOM 761 O O . CYS A 1 93 ? 28.817 5.574 24.989 1.00 47.38 93 CYS A O 1
ATOM 763 N N . GLU A 1 94 ? 27.456 4.239 26.165 1.00 46.78 94 GLU A N 1
ATOM 764 C CA . GLU A 1 94 ? 28.185 4.401 27.420 1.00 46.78 94 GLU A CA 1
ATOM 765 C C . GLU A 1 94 ? 29.388 3.459 27.361 1.00 46.78 94 GLU A C 1
ATOM 767 O O . GLU A 1 94 ? 29.254 2.237 27.426 1.00 46.78 94 GLU A O 1
ATOM 772 N N . SER A 1 95 ? 30.581 4.031 27.212 1.00 48.09 95 SER A N 1
ATOM 773 C CA . SER A 1 95 ? 31.829 3.344 27.516 1.00 48.09 95 SER A CA 1
ATOM 774 C C . SER A 1 95 ? 31.873 3.067 29.020 1.00 48.09 95 SER A C 1
ATOM 776 O O . SER A 1 95 ? 32.455 3.835 29.787 1.00 48.09 95 SER A O 1
ATOM 778 N N . VAL A 1 96 ? 31.231 1.984 29.454 1.00 46.25 96 VAL A N 1
ATOM 779 C CA . VAL A 1 96 ? 31.541 1.364 30.739 1.00 46.25 96 VAL A CA 1
ATOM 780 C C . VAL A 1 96 ? 32.806 0.556 30.508 1.00 46.25 96 VAL A C 1
ATOM 782 O O . VAL A 1 96 ? 32.793 -0.453 29.807 1.00 46.25 96 VAL A O 1
ATOM 785 N N . GLY A 1 97 ? 33.916 1.061 31.040 1.00 45.97 97 GLY A N 1
ATOM 786 C CA . GLY A 1 97 ? 35.159 0.315 31.074 1.00 45.97 97 GLY A CA 1
ATOM 787 C C . GLY A 1 97 ? 34.976 -1.003 31.822 1.00 45.97 97 GLY A C 1
ATOM 788 O O . GLY A 1 97 ? 34.432 -1.021 32.926 1.00 45.97 97 GLY A O 1
ATOM 789 N N . CYS A 1 98 ? 35.463 -2.078 31.213 1.00 38.19 98 CYS A N 1
ATOM 790 C CA . CYS A 1 98 ? 36.209 -3.127 31.889 1.00 38.19 98 CYS A CA 1
ATOM 791 C C . CYS A 1 98 ? 37.108 -3.823 30.864 1.00 38.19 98 CYS A C 1
ATOM 793 O O . CYS A 1 98 ? 36.589 -4.176 29.781 1.00 38.19 98 CYS A O 1
#

Organism: Araneus ventricosus (NCBI:txid182803)

pLDDT: mean 83.06, std 12.7, range [38.19, 95.94]

Foldseek 3Di:
DVLLVVVCVVPVPDDLVNSCPPVVNPSVVSVCCCVPPVVPDRDDDDDDDDDDPVNVVVVVVVVVVLVCCVVVVHVCVVPDDDDDDDDDDDPDDPPPDD

Radius of gyration: 24.41 Å; chains: 1; bounding box: 61×28×55 Å

Sequence (98 aa):
MELVRQSFARSSQKSTVRASREPGIPQKTVCNVLRRRLHFKPYRLQLLQHLTPADYAHRFDFCIRMQQAMEDGDELAETLIFSYEATSHLSQCESVGC

Secondary structure (DSSP, 8-state):
-HHHHHHHHH-TT--HHHHHHTTT--HHHHHHIIIIIS---PPPP-------HHHHHHHHHHHHHHHHHHHTT-HHHHH-------------------